Protein AF-A0A0G1U140-F1 (afdb_monomer_lite)

Structure (mmCIF, N/CA/C/O backbone):
data_AF-A0A0G1U140-F1
#
_entry.id   AF-A0A0G1U140-F1
#
loop_
_atom_site.group_PDB
_atom_site.id
_atom_site.type_symbol
_atom_site.label_atom_id
_atom_site.label_alt_id
_atom_site.label_comp_id
_atom_site.label_asym_id
_atom_site.label_entity_id
_atom_site.label_seq_id
_atom_site.pdbx_PDB_ins_code
_atom_site.Cartn_x
_atom_site.Cartn_y
_atom_site.Cartn_z
_atom_site.occupancy
_atom_site.B_iso_or_equiv
_atom_site.auth_seq_id
_atom_site.auth_comp_id
_atom_site.auth_asym_id
_atom_site.auth_atom_id
_atom_site.pdbx_PDB_model_num
ATOM 1 N N . MET A 1 1 ? -12.257 -0.622 -14.151 1.00 54.25 1 MET A N 1
ATOM 2 C CA . MET A 1 1 ? -12.767 -1.479 -13.052 1.00 54.25 1 MET A CA 1
ATOM 3 C C . MET A 1 1 ? -11.639 -1.954 -12.100 1.00 54.25 1 MET A C 1
ATOM 5 O O . MET A 1 1 ? -11.601 -3.120 -11.741 1.00 54.25 1 MET A O 1
ATOM 9 N N . GLN A 1 2 ? -10.701 -1.086 -11.667 1.00 54.44 2 GLN A N 1
ATOM 10 C CA . GLN A 1 2 ? -9.490 -1.506 -10.907 1.00 54.44 2 GLN A CA 1
ATOM 11 C C . GLN A 1 2 ? -9.270 -0.775 -9.563 1.00 54.44 2 GLN A C 1
ATOM 13 O O . GLN A 1 2 ? -8.519 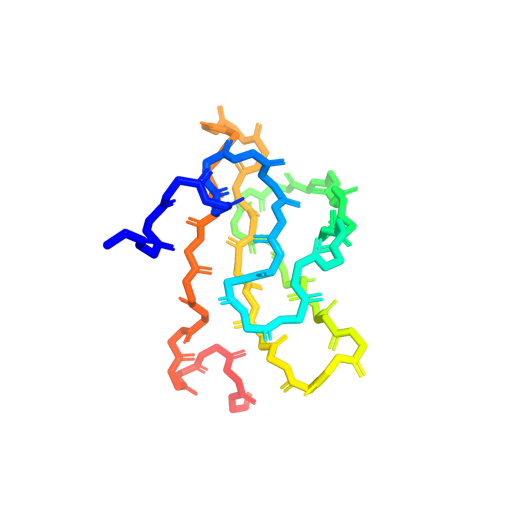-1.267 -8.730 1.00 54.44 2 GLN A O 1
ATOM 18 N N . ALA A 1 3 ? -9.947 0.353 -9.308 1.00 61.94 3 ALA A N 1
ATOM 19 C CA . ALA A 1 3 ? -9.774 1.136 -8.074 1.00 61.94 3 ALA A CA 1
ATOM 20 C C . ALA A 1 3 ? -10.502 0.540 -6.849 1.00 61.94 3 ALA A C 1
ATOM 22 O O . ALA A 1 3 ? -10.029 0.661 -5.724 1.00 61.94 3 ALA A O 1
ATOM 23 N N . TRP A 1 4 ? -11.618 -0.160 -7.071 1.00 79.19 4 TRP A N 1
ATOM 24 C CA . TRP A 1 4 ? -12.504 -0.663 -6.012 1.00 79.19 4 TRP A CA 1
ATOM 25 C C . TRP A 1 4 ? -11.876 -1.718 -5.087 1.00 79.19 4 TRP A C 1
ATOM 27 O O . TRP A 1 4 ? -12.285 -1.849 -3.936 1.00 79.19 4 TRP A O 1
ATOM 37 N N . LEU A 1 5 ? -10.880 -2.471 -5.567 1.00 80.94 5 LEU A N 1
ATOM 38 C CA . LEU A 1 5 ? -10.166 -3.459 -4.752 1.00 80.94 5 LEU A CA 1
ATOM 39 C C . LEU A 1 5 ? -9.317 -2.776 -3.684 1.00 80.94 5 LEU A C 1
ATOM 41 O O . LEU A 1 5 ? -9.297 -3.223 -2.543 1.00 80.94 5 LEU A O 1
ATOM 45 N N . LEU A 1 6 ? -8.673 -1.661 -4.030 1.00 79.38 6 LEU A N 1
ATOM 46 C CA . LEU A 1 6 ? -7.815 -0.931 -3.105 1.00 79.38 6 LEU A CA 1
ATOM 47 C C . LEU A 1 6 ? -8.632 -0.301 -1.965 1.00 79.38 6 LEU A C 1
ATOM 49 O O . LEU A 1 6 ? -8.212 -0.348 -0.814 1.00 79.38 6 LEU A O 1
ATOM 53 N N . SER A 1 7 ? -9.834 0.200 -2.273 1.00 77.31 7 SER A N 1
ATOM 54 C CA . SER A 1 7 ? -10.797 0.693 -1.276 1.00 77.31 7 SER A CA 1
ATOM 55 C C . SER A 1 7 ? -11.312 -0.405 -0.338 1.00 77.31 7 SER A C 1
ATOM 57 O O . SER A 1 7 ? -11.649 -0.118 0.801 1.00 77.31 7 SER A O 1
ATOM 59 N N . GLN A 1 8 ? -11.337 -1.661 -0.792 1.00 82.81 8 GLN A N 1
ATOM 60 C CA . GLN A 1 8 ? -11.659 -2.833 0.035 1.00 82.81 8 GLN A CA 1
ATOM 61 C C . GLN A 1 8 ? -10.433 -3.405 0.770 1.00 82.81 8 GLN A C 1
ATOM 63 O O . GLN A 1 8 ? -10.516 -4.491 1.341 1.00 82.81 8 GLN A O 1
ATOM 68 N N . GLY A 1 9 ? -9.273 -2.738 0.714 1.00 84.25 9 GLY A N 1
ATOM 69 C CA . GLY A 1 9 ? -8.037 -3.250 1.306 1.00 84.25 9 GLY A CA 1
ATOM 70 C C . GLY A 1 9 ? -7.519 -4.511 0.613 1.00 84.25 9 GLY A C 1
ATOM 71 O O . GLY A 1 9 ? -6.917 -5.369 1.250 1.00 84.25 9 GLY A O 1
ATOM 72 N N . ARG A 1 10 ? -7.764 -4.666 -0.691 1.00 87.81 10 ARG A N 1
ATOM 73 C CA . ARG A 1 10 ? -7.276 -5.787 -1.506 1.00 87.81 10 ARG A CA 1
ATOM 74 C C . ARG A 1 10 ? -6.268 -5.318 -2.545 1.00 87.81 10 ARG A C 1
ATOM 76 O O . ARG A 1 10 ? -6.360 -4.226 -3.107 1.00 87.81 10 ARG A O 1
ATOM 83 N N . CYS A 1 11 ? -5.303 -6.179 -2.846 1.00 88.50 11 CYS A N 1
ATOM 84 C CA . CYS A 1 11 ? -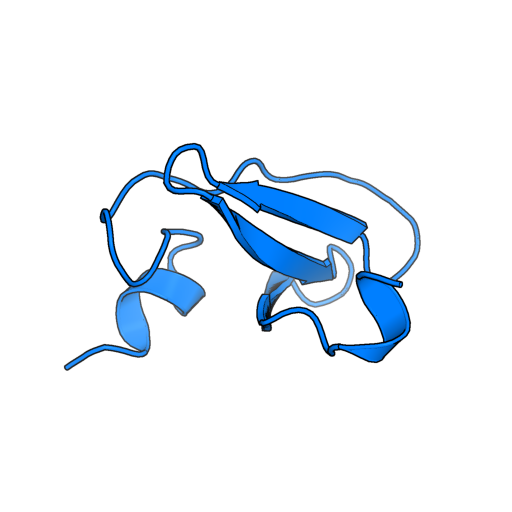4.320 -5.920 -3.883 1.00 88.50 11 CYS A CA 1
ATOM 85 C C . CYS A 1 11 ? -4.993 -5.865 -5.259 1.00 88.50 11 CYS A C 1
ATOM 87 O O . CYS A 1 11 ? -5.646 -6.815 -5.688 1.00 88.50 11 CYS A O 1
ATOM 89 N N . VAL A 1 12 ? -4.754 -4.778 -5.995 1.00 86.31 12 VAL A N 1
ATOM 90 C CA . VAL A 1 12 ? -5.349 -4.542 -7.323 1.00 86.31 12 VAL A CA 1
ATOM 91 C C . VAL A 1 12 ? -4.907 -5.526 -8.407 1.00 86.31 12 VAL A C 1
ATOM 93 O O . VAL A 1 12 ? -5.506 -5.535 -9.475 1.00 86.31 12 VAL A O 1
ATOM 96 N N . GLY A 1 13 ? -3.863 -6.328 -8.176 1.00 83.50 13 GLY A N 1
ATOM 97 C CA . GLY A 1 13 ? -3.382 -7.267 -9.190 1.00 83.50 13 GLY A CA 1
ATOM 98 C C . GLY A 1 13 ? -3.539 -8.748 -8.865 1.00 83.50 13 GLY A C 1
ATOM 99 O O . GLY A 1 13 ? -3.613 -9.530 -9.799 1.00 83.50 13 GLY A O 1
ATOM 100 N N . CYS A 1 14 ? -3.603 -9.150 -7.594 1.00 86.44 14 CYS A N 1
ATOM 101 C CA . CYS A 1 14 ? -3.856 -10.551 -7.220 1.00 86.44 14 CYS A CA 1
ATOM 102 C C . CYS A 1 14 ? -5.143 -10.747 -6.403 1.00 86.44 14 CYS A C 1
ATOM 104 O O . CYS A 1 14 ? -5.471 -11.878 -6.063 1.00 86.44 14 CYS A O 1
ATOM 106 N N . GLY A 1 15 ? -5.858 -9.673 -6.045 1.00 83.69 15 GLY A N 1
ATOM 107 C CA . GLY A 1 15 ? -7.119 -9.734 -5.296 1.00 83.69 15 GLY A CA 1
ATOM 108 C C . GLY A 1 15 ? 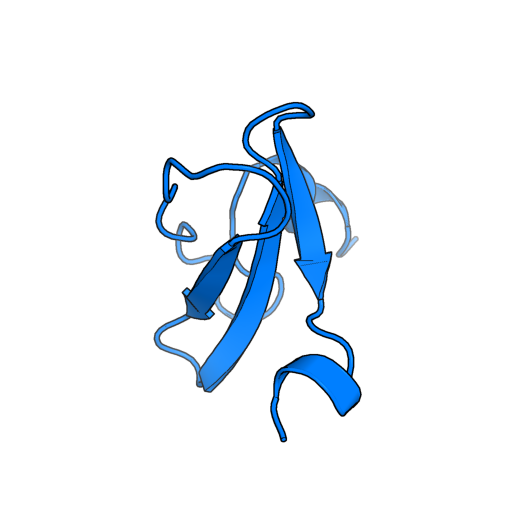-6.993 -10.170 -3.831 1.00 83.69 15 GLY A C 1
ATOM 109 O O . GLY A 1 15 ? -7.993 -10.161 -3.115 1.00 83.69 15 GLY A O 1
ATOM 110 N N . LYS A 1 16 ? -5.789 -10.526 -3.361 1.00 87.62 16 LYS A N 1
ATOM 111 C CA . LYS A 1 16 ? -5.542 -10.909 -1.964 1.00 87.62 16 LYS A CA 1
ATOM 112 C C . LYS A 1 16 ? -5.729 -9.714 -1.017 1.00 87.62 16 LYS A C 1
ATOM 114 O O . LYS A 1 16 ? -5.392 -8.592 -1.405 1.00 87.62 16 LYS A O 1
ATOM 119 N N . PRO A 1 17 ? -6.231 -9.938 0.210 1.00 87.00 17 PRO A N 1
ATOM 120 C CA . PRO A 1 17 ? -6.300 -8.899 1.231 1.00 87.00 17 PRO A CA 1
ATOM 121 C C . PRO A 1 17 ? -4.893 -8.392 1.572 1.00 87.00 17 PRO A C 1
ATOM 123 O O . PRO A 1 17 ? -3.950 -9.174 1.694 1.00 87.00 17 PRO A O 1
ATOM 126 N N . LEU A 1 18 ? -4.756 -7.073 1.668 1.00 86.81 18 LEU A N 1
ATOM 127 C CA . LEU A 1 18 ? -3.549 -6.395 2.121 1.00 86.81 18 LEU A CA 1
ATOM 128 C C . LEU A 1 18 ? -3.533 -6.425 3.655 1.00 86.81 18 LEU A C 1
ATOM 130 O O . LEU A 1 18 ? -4.569 -6.162 4.268 1.00 86.81 18 LEU A O 1
ATOM 134 N N . PRO A 1 19 ? -2.397 -6.747 4.293 1.00 80.88 19 PRO A N 1
ATOM 135 C CA . PRO A 1 19 ? -2.334 -6.757 5.743 1.00 80.88 19 PRO A CA 1
ATOM 136 C C . PRO A 1 19 ? -2.510 -5.334 6.285 1.00 80.88 19 PRO A C 1
ATOM 138 O O . PRO A 1 19 ? -1.754 -4.423 5.941 1.00 80.88 19 PRO A O 1
ATOM 141 N N . GLN A 1 20 ? -3.514 -5.150 7.143 1.00 74.62 20 GLN A N 1
ATOM 142 C CA . GLN A 1 20 ? -3.717 -3.908 7.879 1.00 74.62 20 GLN A CA 1
ATOM 143 C C . GLN A 1 20 ? -2.624 -3.783 8.932 1.00 74.62 20 GLN A C 1
ATOM 145 O O . GLN A 1 20 ? -2.632 -4.486 9.940 1.00 74.62 20 GLN A O 1
ATOM 150 N N . LYS A 1 21 ? -1.665 -2.889 8.689 1.00 76.81 21 LYS A N 1
ATOM 151 C CA . LYS A 1 21 ? -0.701 -2.494 9.712 1.00 76.81 21 LYS A CA 1
ATOM 152 C C . LYS A 1 21 ? -1.183 -1.234 10.417 1.00 76.81 21 LYS A C 1
ATOM 154 O O . LYS A 1 21 ? -1.508 -0.241 9.762 1.00 76.81 21 LYS A O 1
ATOM 159 N N . SER A 1 22 ? -1.184 -1.293 11.743 1.00 71.88 22 SER A N 1
ATOM 160 C CA . SER A 1 22 ? -1.378 -0.142 12.620 1.00 71.88 22 SER A CA 1
ATOM 161 C C . SER A 1 22 ? -0.030 0.532 12.864 1.00 71.88 22 SER A C 1
ATOM 163 O O . SER A 1 22 ? 0.954 -0.136 13.174 1.00 71.88 22 SER A O 1
ATOM 165 N N . GLY A 1 23 ? 0.024 1.849 12.699 1.00 72.38 23 GLY A N 1
ATOM 166 C CA . GLY A 1 23 ? 1.228 2.660 12.855 1.00 72.38 23 GLY A CA 1
ATOM 167 C C . GLY A 1 23 ? 0.888 4.147 12.793 1.00 72.38 23 GLY A C 1
ATOM 168 O O . GLY A 1 23 ? -0.257 4.510 12.541 1.00 72.38 23 GLY A O 1
ATOM 169 N N . ALA A 1 24 ? 1.864 5.014 13.041 1.00 76.31 24 ALA A N 1
ATOM 170 C CA . ALA A 1 24 ? 1.682 6.450 12.867 1.00 76.31 24 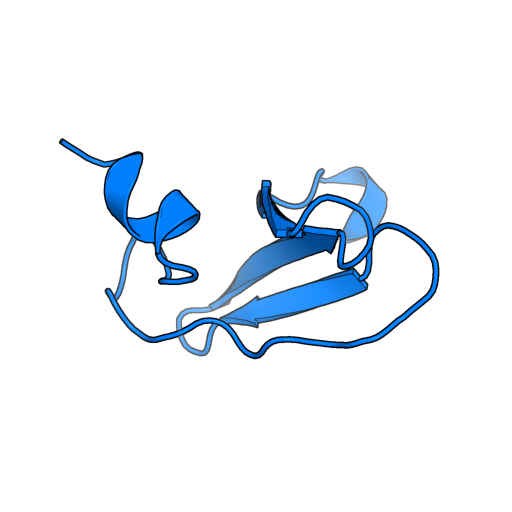ALA A CA 1
ATOM 171 C C . ALA A 1 24 ? 2.038 6.838 11.422 1.00 76.31 24 ALA A C 1
ATOM 173 O O . ALA A 1 24 ? 3.181 6.670 11.003 1.00 76.31 24 ALA A O 1
ATOM 174 N N . GLY A 1 25 ? 1.063 7.346 10.664 1.00 83.31 25 GLY A N 1
ATOM 175 C CA . GLY A 1 25 ? 1.251 7.787 9.277 1.00 83.31 25 GLY A CA 1
ATOM 176 C C . GLY A 1 25 ? 1.268 6.649 8.252 1.00 83.31 25 GLY A C 1
ATOM 177 O O . GLY A 1 25 ? 0.601 5.631 8.415 1.00 83.31 25 GLY A O 1
ATOM 178 N N . TRP A 1 26 ? 2.025 6.823 7.166 1.00 85.62 26 TRP A N 1
ATOM 179 C CA . TRP A 1 26 ? 2.067 5.865 6.059 1.00 85.62 26 TRP A CA 1
ATOM 180 C C . TRP A 1 26 ? 2.902 4.629 6.409 1.00 85.62 26 TRP A C 1
ATOM 182 O O . TRP A 1 26 ? 4.124 4.691 6.498 1.00 85.62 26 TRP A O 1
ATOM 192 N N . VAL A 1 27 ? 2.246 3.478 6.551 1.00 87.88 27 VAL A N 1
ATOM 193 C CA . VAL A 1 27 ? 2.900 2.206 6.877 1.00 87.88 27 VAL A CA 1
ATOM 194 C C . VAL A 1 27 ? 3.112 1.356 5.630 1.00 87.88 27 VAL A C 1
ATOM 196 O O . VAL A 1 27 ? 2.198 1.167 4.823 1.00 87.88 27 VAL A O 1
ATOM 199 N N . ARG A 1 28 ? 4.310 0.778 5.484 1.00 87.81 28 ARG A N 1
ATOM 200 C CA . ARG A 1 28 ? 4.641 -0.128 4.374 1.00 87.81 28 ARG A CA 1
ATOM 201 C C . ARG A 1 28 ? 3.945 -1.474 4.487 1.00 87.81 28 ARG A C 1
ATOM 203 O O . ARG A 1 28 ? 4.164 -2.240 5.431 1.00 87.81 28 ARG A O 1
ATOM 210 N N . VAL A 1 29 ? 3.152 -1.759 3.460 1.00 87.62 29 VAL A N 1
ATOM 211 C CA . VAL A 1 29 ? 2.388 -2.985 3.280 1.00 87.62 29 VAL A CA 1
ATOM 212 C C . VAL A 1 29 ? 2.809 -3.629 1.969 1.00 87.62 29 VAL A C 1
ATOM 214 O O . VAL A 1 29 ? 2.476 -3.160 0.880 1.00 87.62 29 VAL A O 1
ATOM 217 N N . ASP A 1 30 ? 3.566 -4.709 2.065 1.00 87.81 30 ASP A N 1
ATOM 218 C CA . ASP A 1 30 ? 3.869 -5.563 0.932 1.00 87.81 30 ASP A CA 1
ATOM 219 C C . ASP A 1 30 ? 2.739 -6.575 0.713 1.00 87.81 30 ASP A C 1
ATOM 221 O O . ASP A 1 30 ? 2.113 -7.090 1.640 1.00 87.81 30 ASP A O 1
ATOM 225 N N . CYS A 1 31 ? 2.438 -6.827 -0.553 1.00 86.88 31 CYS A N 1
ATOM 226 C CA . CYS A 1 31 ? 1.570 -7.913 -0.954 1.00 86.88 31 CYS A CA 1
ATOM 227 C C . CYS A 1 31 ? 2.424 -9.102 -1.387 1.00 86.88 31 CYS A C 1
ATOM 229 O O . CYS A 1 31 ? 3.433 -8.922 -2.068 1.00 86.88 31 CYS A O 1
ATOM 231 N N . SER A 1 32 ? 1.951 -10.324 -1.135 1.00 85.44 32 SER A N 1
ATOM 232 C CA . SER A 1 32 ? 2.629 -11.564 -1.541 1.00 85.44 32 SER A CA 1
ATOM 233 C C . SER A 1 32 ? 2.896 -11.679 -3.050 1.00 85.44 32 SER A C 1
ATOM 235 O O . SER A 1 32 ? 3.687 -12.513 -3.463 1.00 85.44 32 SER A O 1
ATOM 237 N N . CYS A 1 33 ? 2.249 -10.864 -3.893 1.00 86.56 33 CYS A N 1
ATOM 238 C CA . CYS A 1 33 ? 2.552 -10.791 -5.326 1.00 86.56 33 CYS A CA 1
ATOM 239 C C . CYS A 1 33 ? 3.750 -9.881 -5.670 1.00 86.56 33 CYS A C 1
ATOM 241 O O . CYS A 1 33 ? 3.959 -9.590 -6.845 1.00 86.56 33 CYS A O 1
ATOM 243 N N . GLY A 1 34 ? 4.450 -9.328 -4.674 1.00 84.25 34 GLY A N 1
ATOM 244 C CA . GLY A 1 34 ? 5.586 -8.415 -4.849 1.00 84.25 34 GLY A CA 1
ATOM 245 C C . GLY A 1 34 ? 5.221 -6.937 -5.032 1.00 84.25 34 GLY A C 1
ATOM 246 O O . GLY A 1 34 ? 6.098 -6.113 -5.272 1.00 84.25 34 GLY A O 1
ATOM 247 N N . ARG A 1 35 ? 3.937 -6.559 -4.930 1.00 87.69 35 ARG A N 1
ATOM 248 C CA . ARG A 1 35 ? 3.523 -5.145 -5.004 1.00 87.69 35 ARG A CA 1
ATOM 249 C C . ARG A 1 35 ? 3.578 -4.501 -3.630 1.00 87.69 35 ARG A C 1
ATOM 251 O O . ARG A 1 35 ? 3.105 -5.086 -2.663 1.00 87.69 35 ARG A O 1
ATOM 258 N N . ILE A 1 36 ? 4.075 -3.272 -3.581 1.00 88.00 36 ILE A N 1
ATOM 259 C CA . ILE A 1 36 ? 4.224 -2.514 -2.342 1.00 88.00 36 ILE A CA 1
ATOM 260 C C . ILE A 1 36 ? 3.193 -1.386 -2.313 1.00 88.00 36 ILE A C 1
ATOM 262 O O . ILE A 1 36 ? 3.017 -0.632 -3.279 1.00 88.00 36 ILE A O 1
ATOM 266 N N . TYR A 1 37 ? 2.511 -1.285 -1.184 1.00 88.75 37 TYR A N 1
ATOM 267 C CA . TYR A 1 37 ? 1.507 -0.283 -0.879 1.00 88.75 37 TYR A CA 1
ATOM 268 C C . TYR A 1 37 ? 1.869 0.434 0.419 1.00 88.75 37 TYR A C 1
ATOM 270 O O . TYR A 1 37 ? 2.644 -0.056 1.240 1.00 88.75 37 TYR A O 1
ATOM 278 N N . MET A 1 38 ? 1.288 1.611 0.590 1.00 88.31 38 MET A N 1
ATOM 279 C CA . MET A 1 38 ? 1.326 2.372 1.824 1.00 88.31 38 MET A CA 1
ATOM 280 C C . MET A 1 38 ? -0.091 2.401 2.385 1.00 88.31 38 MET A C 1
ATOM 282 O O . MET A 1 38 ? -1.024 2.781 1.671 1.00 88.31 38 MET A O 1
ATOM 286 N N . HIS A 1 39 ? -0.243 1.979 3.633 1.00 88.56 39 HIS A N 1
ATOM 287 C CA . HIS A 1 39 ? -1.492 2.035 4.378 1.00 88.56 39 HIS A CA 1
ATOM 288 C C . HIS A 1 39 ? -1.411 3.167 5.394 1.00 88.56 39 HIS A C 1
ATOM 290 O O . HIS A 1 39 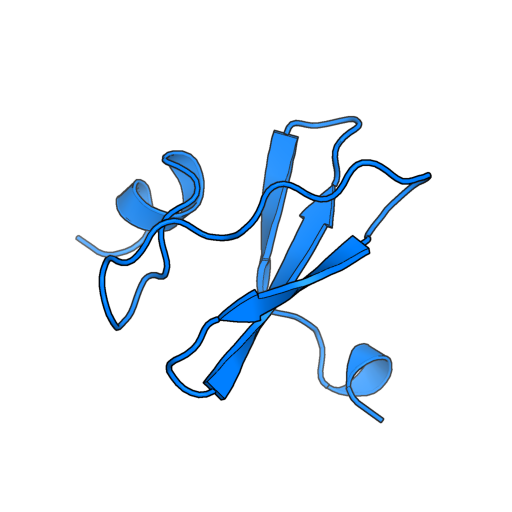? -0.506 3.174 6.223 1.00 88.56 39 HIS A O 1
ATOM 296 N N . ASP A 1 40 ? -2.342 4.109 5.324 1.00 86.75 40 ASP A N 1
ATOM 297 C CA . ASP A 1 40 ? -2.528 5.132 6.344 1.00 86.75 40 ASP A CA 1
ATOM 298 C C . ASP A 1 40 ? -3.693 4.708 7.255 1.00 86.75 40 ASP A C 1
ATOM 300 O O . ASP A 1 40 ? -4.849 4.739 6.815 1.00 86.75 40 ASP A O 1
ATOM 304 N N . PRO A 1 41 ? -3.421 4.281 8.501 1.00 81.00 41 PRO A N 1
ATOM 305 C CA . PRO A 1 41 ? -4.454 3.852 9.435 1.00 81.00 41 PRO A CA 1
ATOM 306 C C . PRO A 1 41 ? -5.287 5.030 9.959 1.00 81.00 41 PRO A C 1
ATOM 308 O O . PRO A 1 41 ? -6.413 4.807 10.391 1.00 81.00 41 PRO A O 1
ATOM 311 N N . SER A 1 42 ? -4.787 6.269 9.870 1.00 82.25 42 SER A N 1
ATOM 312 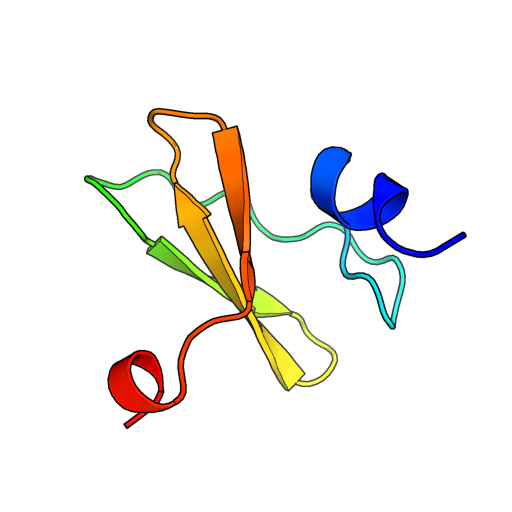C CA . SER A 1 42 ? -5.530 7.478 10.252 1.00 82.25 42 SER A CA 1
ATOM 313 C C . SER A 1 42 ? -6.714 7.755 9.321 1.00 82.25 42 SER A C 1
ATOM 315 O O . SER A 1 42 ? -7.779 8.167 9.774 1.00 82.25 42 SER A O 1
ATOM 317 N N . GLY A 1 43 ? -6.549 7.525 8.018 1.00 74.81 43 GLY A N 1
ATOM 318 C CA . GLY A 1 43 ? -7.588 7.719 7.008 1.00 74.81 43 GLY A CA 1
ATOM 319 C C . GLY A 1 43 ? -8.186 6.430 6.445 1.00 74.81 43 GLY A C 1
ATOM 320 O O . GLY A 1 43 ? -9.020 6.518 5.543 1.00 74.81 43 GLY A O 1
ATOM 321 N N . ALA A 1 44 ? -7.731 5.257 6.905 1.00 75.69 44 ALA A N 1
ATOM 322 C CA . ALA A 1 44 ? -8.002 3.948 6.299 1.00 75.69 44 ALA A CA 1
ATOM 323 C C . ALA A 1 44 ? -7.753 3.941 4.775 1.00 75.69 44 ALA A C 1
ATOM 325 O O . ALA A 1 44 ? -8.497 3.338 3.995 1.00 75.69 44 ALA A O 1
ATOM 326 N N . LYS A 1 45 ? -6.715 4.663 4.331 1.00 82.75 45 LYS A N 1
ATOM 327 C CA . LYS A 1 45 ? -6.396 4.828 2.909 1.00 82.75 45 LYS A CA 1
ATOM 328 C C . LYS A 1 45 ? -5.236 3.935 2.523 1.00 82.75 45 LYS A C 1
ATOM 330 O O . LYS A 1 45 ? -4.204 3.894 3.182 1.00 82.75 45 LYS A O 1
ATOM 335 N N . TYR A 1 46 ? -5.382 3.291 1.376 1.00 85.69 46 TYR A N 1
ATOM 336 C CA . TYR A 1 46 ? -4.300 2.578 0.717 1.00 85.69 46 TYR A CA 1
ATOM 337 C C . TYR A 1 46 ? -3.851 3.370 -0.506 1.00 85.69 46 TYR A C 1
ATOM 339 O O . TYR A 1 46 ? -4.674 3.802 -1.315 1.00 85.69 46 TYR A O 1
ATOM 347 N N . ARG A 1 47 ? -2.540 3.525 -0.680 1.00 85.88 47 ARG A N 1
ATOM 348 C CA . ARG A 1 47 ? -1.939 4.042 -1.918 1.00 85.88 47 ARG A CA 1
ATOM 349 C C . ARG A 1 47 ? -0.799 3.143 -2.368 1.00 85.88 47 ARG A C 1
ATOM 351 O O . ARG A 1 47 ? -0.287 2.338 -1.596 1.00 85.88 47 ARG A O 1
ATOM 358 N N . ARG A 1 48 ? -0.385 3.263 -3.627 1.00 85.12 48 ARG A N 1
ATOM 359 C CA . ARG A 1 48 ? 0.854 2.617 -4.091 1.00 85.12 48 ARG A CA 1
ATOM 360 C C . ARG A 1 48 ? 2.044 3.335 -3.460 1.00 85.12 48 ARG A C 1
ATOM 362 O O . ARG A 1 48 ? 2.017 4.561 -3.354 1.00 85.12 48 ARG A O 1
ATOM 369 N N . ALA A 1 49 ? 3.053 2.575 -3.043 1.00 86.62 49 ALA A N 1
ATOM 370 C CA . ALA A 1 49 ? 4.293 3.170 -2.564 1.00 86.62 49 ALA A CA 1
ATOM 371 C C . ALA A 1 49 ? 4.964 3.965 -3.692 1.00 86.62 49 ALA A C 1
ATOM 373 O O . ALA A 1 49 ? 4.966 3.541 -4.852 1.00 86.62 49 ALA A O 1
ATOM 374 N N . THR A 1 50 ? 5.481 5.139 -3.348 1.00 83.56 50 THR A N 1
ATOM 375 C CA . THR A 1 50 ? 6.331 5.942 -4.227 1.00 83.56 50 THR A CA 1
ATOM 376 C C . THR A 1 50 ? 7.713 5.302 -4.316 1.00 83.56 50 THR A C 1
ATOM 378 O O . THR A 1 50 ? 8.135 4.628 -3.384 1.00 83.56 50 THR A O 1
ATOM 381 N N . LEU A 1 51 ? 8.424 5.502 -5.431 1.00 77.38 51 LEU A N 1
ATOM 382 C CA . LEU A 1 51 ? 9.777 4.953 -5.616 1.00 77.38 51 LEU A CA 1
ATOM 383 C C . LEU A 1 51 ? 10.743 5.393 -4.505 1.00 77.38 51 LEU A C 1
ATOM 385 O O . LEU A 1 51 ? 11.599 4.615 -4.109 1.00 77.38 51 LEU A O 1
ATOM 389 N N . ASP A 1 52 ? 10.546 6.602 -3.984 1.00 78.25 52 ASP A N 1
ATOM 390 C CA . ASP A 1 52 ? 11.310 7.174 -2.874 1.00 78.25 52 ASP A CA 1
ATOM 391 C C . ASP A 1 52 ? 11.202 6.347 -1.575 1.00 78.25 52 ASP A C 1
ATOM 393 O O . ASP A 1 52 ? 12.196 6.116 -0.906 1.00 78.25 52 ASP A O 1
ATOM 397 N N . GLU A 1 53 ? 10.023 5.783 -1.287 1.00 72.81 53 GLU A N 1
ATOM 398 C CA . GLU A 1 53 ? 9.740 4.967 -0.086 1.00 72.81 53 GLU A CA 1
ATOM 399 C C . GLU A 1 53 ? 10.213 3.506 -0.217 1.00 72.81 53 GLU A C 1
ATOM 401 O O . GLU A 1 53 ? 10.182 2.720 0.735 1.00 72.81 53 GLU A O 1
ATOM 406 N N . ILE A 1 54 ? 10.558 3.092 -1.438 1.00 71.06 54 ILE A N 1
ATOM 407 C CA . ILE A 1 54 ? 11.041 1.740 -1.735 1.00 71.06 54 ILE A CA 1
ATOM 408 C C . ILE A 1 54 ? 12.578 1.694 -1.680 1.00 71.06 54 ILE A C 1
ATOM 410 O O . ILE A 1 54 ? 13.121 0.592 -1.571 1.00 71.06 54 ILE A O 1
ATOM 414 N N . LYS A 1 55 ? 13.244 2.855 -1.760 1.00 57.47 55 LYS A N 1
ATOM 415 C CA . LYS A 1 55 ? 14.700 2.999 -1.849 1.00 57.47 55 LYS A CA 1
ATOM 416 C C . LYS A 1 55 ? 15.416 2.702 -0.532 1.00 57.47 55 LYS A C 1
ATOM 418 O O . LYS A 1 55 ? 14.830 2.956 0.541 1.00 57.47 55 LYS A O 1
#

Sequence (55 aa):
MQAWLLSQGRCVGCGKPLPQKSGAGWVRVDCSCGRIYMHDPSGAKYRRATLDEIK

Secondary structure (DSSP, 8-state):
--SHHHHTTB-TTT-PBPP----SS-EEEE-TTS-EEEEETTTTEEEEPPHHHH-

Foldseek 3Di:
DQVVLQVVCADSPPRHHWDDDDDAAWDWTADPVGFIWTAGPVVRGIDGDDPVRVD

Organism: NCBI:txid1618445

pLDDT: mean 81.03, std 8.38, range [54.25, 88.75]

Radius of gyration: 10.43 Å; chains: 1; bounding box: 28×19×26 Å